Protein AF-A0A814D0V5-F1 (afdb_monomer)

Secondary structure (DSSP, 8-state):
-HHHHHHHTTTT--SSSS--SSS--TT-S--HHHHS-TT--EEEEEEEEE-SS-EEEEEEEEETTEE-PPTT---BTTTBEEHHHHHHHHHHHHHHT--HHHHTT-TTS-SS-----

Nearest PDB structures (foldseek):
  3k4q-assembly2_B  TM=8.103E-01  e=3.613E-03  Aspergillus niger
  1ihp-assembly1_A  TM=7.762E-01  e=2.812E-03  Aspergillus ficuum
  1skb-assembly1_A  TM=7.236E-01  e=5.602E-03  Aspergillus fumigatus
  2n3f-assembly1_A  TM=3.098E-01  e=8.414E-01  Arabidopsis thaliana
  1whq-assembly1_A  TM=3.026E-01  e=1.081E+00  Mus musculus

InterPro domains:
  IPR029033 Histidine phosphatase superfamily [G3DSA:3.40.50.1240] (7-117)
  IPR029033 Histidine phosphatase superfamily [SSF53254] (4-108)

Structure (mmCIF, N/CA/C/O backbone):
data_AF-A0A814D0V5-F1
#
_entry.id   AF-A0A814D0V5-F1
#
loop_
_atom_site.group_PDB
_atom_site.id
_atom_site.type_symbol
_atom_site.label_atom_id
_atom_site.label_alt_id
_atom_site.label_comp_id
_atom_site.label_asym_id
_atom_site.label_entity_id
_atom_site.label_seq_id
_atom_site.pdbx_PDB_ins_code
_atom_site.Cartn_x
_atom_site.Cartn_y
_atom_site.Cartn_z
_atom_site.occupancy
_atom_site.B_iso_or_equiv
_atom_site.auth_seq_id
_atom_site.auth_comp_id
_atom_site.auth_asym_id
_atom_site.auth_atom_id
_atom_site.pdbx_PDB_model_num
ATOM 1 N N . MET A 1 1 ? -4.902 6.154 -12.946 1.00 69.62 1 MET A N 1
ATOM 2 C CA . MET A 1 1 ? -4.625 6.689 -11.594 1.00 69.62 1 MET A CA 1
ATOM 3 C C . MET A 1 1 ? -4.432 5.611 -10.517 1.00 69.62 1 MET A C 1
ATOM 5 O O . MET A 1 1 ? -3.399 5.625 -9.874 1.00 69.62 1 MET A O 1
ATOM 9 N N . LEU A 1 2 ? -5.329 4.627 -10.348 1.00 83.00 2 LEU A N 1
ATOM 10 C CA . LEU A 1 2 ? -5.217 3.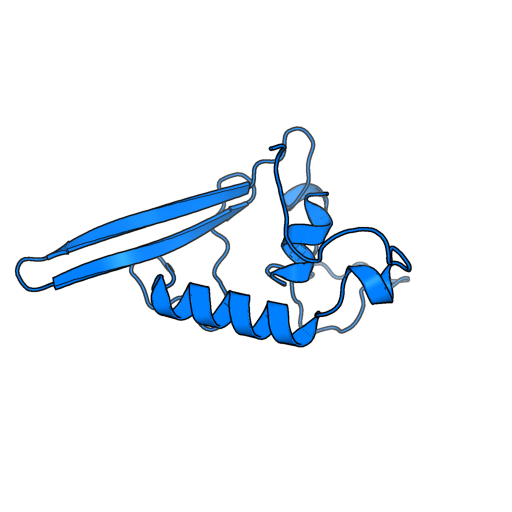566 -9.314 1.00 83.00 2 LEU A CA 1
ATOM 11 C C . LEU A 1 2 ? -3.850 2.849 -9.165 1.00 83.00 2 LEU A C 1
ATOM 13 O O . LEU A 1 2 ? -3.431 2.641 -8.029 1.00 83.00 2 LEU A O 1
ATOM 17 N N . PRO A 1 3 ? -3.116 2.506 -10.244 1.00 87.94 3 PRO A N 1
ATOM 18 C CA . PRO A 1 3 ? -1.784 1.907 -10.108 1.00 87.94 3 PRO A CA 1
ATOM 19 C C . PRO A 1 3 ? -0.791 2.810 -9.364 1.00 87.94 3 PRO A C 1
ATOM 21 O O . PRO A 1 3 ? 0.021 2.314 -8.593 1.00 87.94 3 PRO A O 1
ATOM 24 N N . LEU A 1 4 ? -0.897 4.131 -9.547 1.00 87.50 4 LEU A N 1
ATOM 25 C CA . LEU A 1 4 ? -0.029 5.109 -8.895 1.00 87.50 4 LEU A CA 1
ATOM 26 C C . LEU A 1 4 ? -0.247 5.123 -7.380 1.00 87.50 4 LEU A C 1
ATOM 28 O O . LEU A 1 4 ? 0.722 5.126 -6.635 1.00 87.50 4 LEU A O 1
ATOM 32 N N . ILE A 1 5 ? -1.506 5.055 -6.933 1.00 88.62 5 ILE A N 1
ATOM 33 C CA . ILE A 1 5 ? -1.864 5.007 -5.506 1.00 88.62 5 ILE A CA 1
ATOM 34 C C . ILE A 1 5 ? -1.283 3.749 -4.845 1.00 88.62 5 ILE A C 1
ATOM 36 O O . ILE A 1 5 ? -0.745 3.800 -3.743 1.00 88.62 5 ILE A O 1
ATOM 40 N N . LEU A 1 6 ? -1.356 2.606 -5.528 1.00 90.25 6 LEU A N 1
ATOM 41 C CA . LEU A 1 6 ? -0.821 1.346 -5.010 1.00 90.25 6 LEU A CA 1
ATOM 42 C C . LEU A 1 6 ? 0.704 1.344 -4.898 1.00 90.25 6 LEU A C 1
ATOM 44 O O . LEU A 1 6 ? 1.241 0.767 -3.950 1.00 90.25 6 LEU A O 1
ATOM 48 N N . VAL A 1 7 ? 1.389 1.966 -5.861 1.00 89.19 7 VAL A N 1
ATOM 49 C CA . VAL A 1 7 ? 2.853 2.083 -5.881 1.00 89.19 7 VAL A CA 1
ATOM 50 C C . VAL A 1 7 ? 3.335 3.128 -4.875 1.00 89.19 7 VAL A C 1
ATOM 52 O O . VAL A 1 7 ? 4.283 2.856 -4.140 1.00 89.19 7 VAL A O 1
ATOM 55 N N . SER A 1 8 ? 2.659 4.276 -4.758 1.00 89.12 8 SER A N 1
ATOM 56 C CA . SER A 1 8 ? 3.025 5.317 -3.790 1.00 89.12 8 SER A CA 1
ATOM 57 C C . SER A 1 8 ? 2.877 4.816 -2.354 1.00 89.12 8 SER A C 1
ATOM 59 O O . SER A 1 8 ? 3.804 4.966 -1.556 1.00 89.12 8 SER A O 1
ATOM 61 N N . LEU A 1 9 ? 1.785 4.101 -2.054 1.00 90.06 9 LEU A N 1
ATOM 62 C CA . LEU A 1 9 ? 1.584 3.371 -0.797 1.00 90.06 9 LEU A CA 1
ATOM 63 C C . LEU A 1 9 ? 2.408 2.080 -0.706 1.00 90.06 9 LEU A C 1
ATOM 65 O O . LEU A 1 9 ? 2.457 1.473 0.356 1.00 90.06 9 LEU A O 1
ATOM 69 N N . GLY A 1 10 ? 3.050 1.659 -1.801 1.00 90.06 10 GLY A N 1
ATOM 70 C CA . GLY A 1 10 ? 3.861 0.445 -1.955 1.00 90.06 10 GLY A CA 1
ATOM 71 C C . GLY A 1 10 ? 3.258 -0.795 -1.311 1.00 90.06 10 GLY A C 1
ATOM 72 O O . GLY A 1 10 ? 3.951 -1.574 -0.658 1.00 90.06 10 GLY A O 1
ATOM 73 N N . LEU A 1 11 ? 1.957 -0.977 -1.529 1.00 89.00 11 LEU A N 1
ATOM 74 C CA . LEU A 1 11 ? 1.206 -2.142 -1.066 1.00 89.00 11 LEU A CA 1
ATOM 75 C C . LEU A 1 11 ? 1.610 -3.410 -1.826 1.00 89.00 11 LEU A C 1
ATOM 77 O O . LEU A 1 11 ? 1.383 -4.516 -1.352 1.00 89.00 11 LEU A O 1
ATOM 81 N N . CYS A 1 12 ? 2.203 -3.269 -3.011 1.00 86.94 12 CYS A N 1
ATOM 82 C CA . CYS A 1 12 ? 2.593 -4.385 -3.874 1.00 86.94 12 CYS A CA 1
ATOM 83 C C . CYS A 1 12 ? 4.116 -4.524 -4.017 1.00 86.94 12 CYS A C 1
ATOM 85 O O . CYS A 1 12 ? 4.582 -4.997 -5.050 1.00 86.94 12 CYS A O 1
ATOM 87 N N . ASN A 1 13 ? 4.881 -4.116 -2.998 1.00 84.38 13 ASN A N 1
ATOM 88 C CA . ASN A 1 13 ? 6.326 -4.332 -2.973 1.00 84.38 13 ASN A CA 1
ATOM 89 C C . ASN A 1 13 ? 6.652 -5.841 -2.994 1.00 84.38 13 ASN A C 1
ATOM 91 O O . ASN A 1 13 ? 5.921 -6.662 -2.434 1.00 84.38 13 ASN A O 1
ATOM 95 N N . GLN A 1 14 ? 7.745 -6.197 -3.659 1.00 79.56 14 GLN A N 1
ATOM 96 C CA . GLN A 1 14 ? 8.280 -7.557 -3.755 1.00 79.56 14 GLN A CA 1
ATOM 97 C C . GLN A 1 14 ? 9.765 -7.542 -3.364 1.00 79.56 14 GLN A C 1
ATOM 99 O O . GLN A 1 14 ? 10.345 -6.462 -3.239 1.00 79.56 14 GLN A O 1
ATOM 104 N N . SER A 1 15 ? 10.359 -8.717 -3.147 1.00 77.06 15 SER A N 1
ATOM 105 C CA . SER A 1 15 ? 11.788 -8.858 -2.829 1.00 77.06 15 SER A CA 1
ATOM 106 C C . SER A 1 15 ? 12.682 -8.359 -3.964 1.00 77.06 15 SER A C 1
ATOM 108 O O . SER A 1 15 ? 13.670 -7.672 -3.718 1.00 77.06 15 SER A O 1
ATOM 110 N N . ASP A 1 16 ? 12.301 -8.667 -5.203 1.00 80.00 16 ASP A N 1
ATOM 111 C CA . ASP A 1 16 ? 13.073 -8.323 -6.393 1.00 80.00 16 ASP A CA 1
ATOM 112 C C . ASP A 1 16 ? 12.853 -6.859 -6.795 1.00 80.00 16 ASP A C 1
ATOM 114 O O . ASP A 1 16 ? 11.723 -6.365 -6.877 1.00 80.00 16 ASP A O 1
ATOM 118 N N . THR A 1 17 ? 13.938 -6.161 -7.123 1.00 78.88 17 THR A N 1
ATOM 119 C CA . THR A 1 17 ? 13.897 -4.752 -7.545 1.00 78.88 17 THR A CA 1
ATOM 120 C C . THR A 1 17 ? 13.155 -4.547 -8.867 1.00 78.88 17 THR A C 1
ATOM 122 O O . THR A 1 17 ? 12.530 -3.504 -9.060 1.00 78.88 17 THR A O 1
ATOM 125 N N . TYR A 1 18 ? 13.167 -5.539 -9.759 1.00 86.56 18 TYR A N 1
ATOM 126 C CA . TYR A 1 18 ? 12.492 -5.507 -11.055 1.00 86.56 18 TYR A CA 1
ATOM 127 C C . TYR A 1 18 ? 11.871 -6.864 -11.401 1.00 86.56 18 TYR A C 1
ATOM 129 O O . TYR A 1 18 ? 12.308 -7.916 -10.944 1.00 86.56 18 TYR A O 1
ATOM 137 N N . LEU A 1 19 ? 10.825 -6.839 -12.229 1.00 89.00 19 LEU A N 1
ATOM 138 C CA . LEU A 1 19 ? 10.281 -8.054 -12.832 1.00 89.00 19 LEU A CA 1
ATOM 139 C C . LEU A 1 19 ? 11.203 -8.503 -13.973 1.00 89.00 19 LEU A C 1
ATOM 141 O O . LEU A 1 19 ? 11.658 -7.675 -14.759 1.00 89.00 19 LEU A O 1
ATOM 145 N N . SER A 1 20 ? 11.465 -9.808 -14.074 1.00 90.31 20 SER A N 1
ATOM 146 C CA . SER A 1 20 ? 12.253 -10.364 -15.180 1.00 90.31 20 SER A CA 1
ATOM 147 C C . SER A 1 20 ? 11.552 -10.138 -16.522 1.00 90.31 20 SER A C 1
ATOM 149 O O . SER A 1 20 ? 10.345 -10.347 -16.644 1.00 90.31 20 SER A O 1
ATOM 151 N N . LEU A 1 21 ? 12.326 -9.728 -17.529 1.00 92.75 21 LEU A N 1
ATOM 152 C CA . LEU A 1 21 ? 11.842 -9.517 -18.896 1.00 92.75 21 LEU A CA 1
ATOM 153 C C . LEU A 1 21 ? 11.716 -10.834 -19.675 1.00 92.75 21 LEU A C 1
ATOM 155 O O . LEU A 1 21 ? 10.883 -10.941 -20.568 1.00 92.75 21 LEU A O 1
ATOM 159 N N . ASN A 1 22 ? 12.514 -11.843 -19.308 1.00 95.44 22 ASN A N 1
ATOM 160 C CA . ASN A 1 22 ? 12.672 -13.080 -20.082 1.00 95.44 22 ASN A CA 1
ATOM 161 C C . ASN A 1 22 ? 12.002 -14.292 -19.425 1.00 95.44 22 ASN A C 1
ATOM 163 O O . ASN A 1 22 ? 11.906 -15.353 -20.037 1.00 95.44 22 ASN A O 1
ATOM 167 N N . LYS A 1 23 ? 11.563 -14.170 -18.167 1.00 92.94 23 LYS A N 1
ATOM 168 C CA . LYS A 1 23 ? 10.941 -15.269 -17.424 1.00 92.9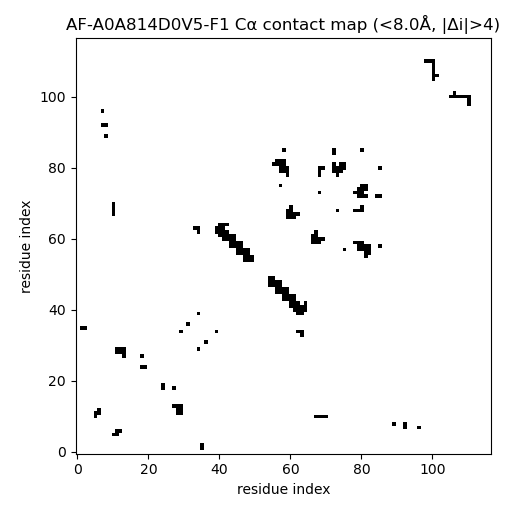4 23 LYS A CA 1
ATOM 169 C C . LYS A 1 23 ? 9.796 -14.771 -16.558 1.00 92.94 23 LYS A C 1
ATOM 171 O O . LYS A 1 23 ? 9.890 -13.751 -15.881 1.00 92.94 23 LYS A O 1
ATOM 176 N N . ILE A 1 24 ? 8.722 -15.550 -16.516 1.00 90.38 24 ILE A N 1
ATOM 177 C CA . ILE A 1 24 ? 7.591 -15.285 -15.634 1.00 90.38 24 ILE A CA 1
ATOM 178 C C . ILE A 1 24 ? 7.970 -15.680 -14.199 1.00 90.38 24 ILE A C 1
ATOM 180 O O . ILE A 1 24 ? 8.218 -16.849 -13.915 1.00 90.38 24 ILE A O 1
ATOM 184 N N . ASN A 1 25 ? 7.966 -14.713 -13.276 1.00 90.69 25 ASN A N 1
ATOM 185 C CA . ASN A 1 25 ? 7.992 -14.990 -11.836 1.00 90.69 25 ASN A CA 1
ATOM 186 C C . ASN A 1 25 ? 6.550 -15.226 -11.342 1.00 90.69 25 ASN A C 1
ATOM 188 O O . ASN A 1 25 ? 5.732 -14.302 -11.359 1.00 90.69 25 ASN A O 1
ATOM 192 N N . HIS A 1 26 ? 6.214 -16.450 -10.924 1.00 89.94 26 HIS A N 1
ATOM 193 C CA . HIS A 1 26 ? 4.869 -16.812 -10.447 1.00 89.94 26 HIS A CA 1
ATOM 194 C C . HIS A 1 26 ? 4.540 -16.268 -9.044 1.00 89.94 26 HIS A C 1
ATOM 196 O O . HIS A 1 26 ? 3.362 -16.053 -8.730 1.00 89.94 26 HIS A O 1
ATOM 202 N N . GLU A 1 27 ? 5.567 -15.966 -8.251 1.00 88.00 27 GLU A N 1
ATOM 203 C CA . GLU A 1 27 ? 5.475 -15.449 -6.880 1.00 88.00 27 GLU A CA 1
ATOM 204 C C . GLU A 1 27 ? 5.437 -13.916 -6.820 1.00 88.00 27 GLU A C 1
ATOM 206 O O . GLU A 1 27 ? 5.340 -13.327 -5.747 1.00 88.00 27 GLU A O 1
ATOM 211 N N . ARG A 1 28 ? 5.458 -13.243 -7.978 1.00 90.12 28 ARG A N 1
ATOM 212 C CA . ARG A 1 28 ? 5.417 -11.778 -8.052 1.00 90.12 28 ARG A CA 1
ATOM 213 C 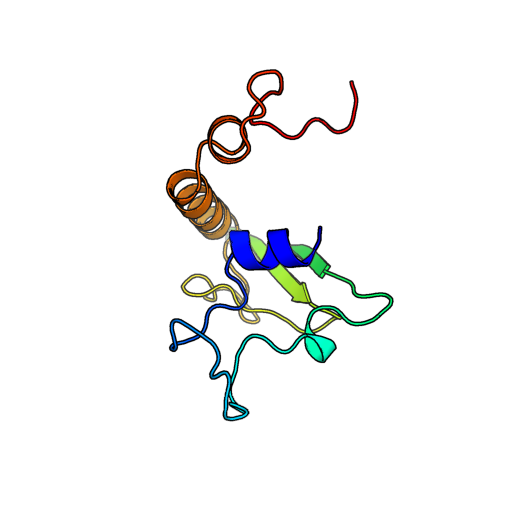C . ARG A 1 28 ? 4.215 -11.196 -7.302 1.00 90.12 28 ARG A C 1
ATOM 215 O O . ARG A 1 28 ? 3.067 -11.586 -7.535 1.00 90.12 28 ARG A O 1
ATOM 222 N N . SER A 1 29 ? 4.470 -10.170 -6.492 1.00 88.88 29 SER A N 1
ATOM 223 C CA . SER A 1 29 ? 3.416 -9.394 -5.823 1.00 88.88 29 SER A CA 1
ATOM 224 C C . SER A 1 29 ? 2.585 -8.575 -6.813 1.00 88.88 29 SER A C 1
ATOM 226 O O . SER A 1 29 ? 1.414 -8.296 -6.558 1.00 88.88 29 SER A O 1
ATOM 228 N N . TRP A 1 30 ? 3.176 -8.177 -7.946 1.00 90.00 30 TRP A N 1
ATOM 229 C CA . TRP A 1 30 ? 2.517 -7.366 -8.967 1.00 90.00 30 TRP A CA 1
ATOM 230 C C . TRP A 1 30 ? 1.850 -8.235 -10.046 1.00 90.00 30 TRP A C 1
ATOM 232 O O . TRP A 1 30 ? 2.441 -8.574 -11.076 1.00 90.00 30 TRP A O 1
ATOM 242 N N . LYS A 1 31 ? 0.579 -8.586 -9.821 1.00 91.06 31 LYS A N 1
ATOM 243 C CA . LYS A 1 31 ? -0.280 -9.294 -10.787 1.00 91.06 31 LYS A CA 1
ATOM 244 C C . LYS A 1 31 ? -1.403 -8.377 -11.262 1.00 91.06 31 LYS A C 1
ATOM 246 O O . LYS A 1 31 ? -2.390 -8.163 -10.565 1.00 91.06 31 LYS A O 1
ATOM 251 N N . LYS A 1 32 ? -1.258 -7.822 -12.470 1.00 90.06 32 LYS A N 1
ATOM 252 C CA . LYS A 1 32 ? -2.177 -6.807 -13.018 1.00 90.06 32 LYS A CA 1
ATOM 253 C C . LYS A 1 32 ? -3.642 -7.264 -13.036 1.00 90.06 32 LYS A C 1
ATOM 255 O O . LYS A 1 32 ? -4.513 -6.471 -12.698 1.00 90.06 32 LYS A O 1
ATOM 260 N N . SER A 1 33 ? -3.894 -8.522 -13.393 1.00 91.88 33 SER A N 1
ATOM 261 C CA . SER A 1 33 ? -5.232 -9.125 -13.427 1.00 91.88 33 SER A CA 1
ATOM 262 C C . SER A 1 33 ? -5.895 -9.215 -12.049 1.00 91.88 33 SER A C 1
ATOM 264 O O . SER A 1 33 ? -7.101 -9.039 -11.955 1.00 91.88 33 SER A O 1
ATOM 266 N N . GLU A 1 34 ? -5.125 -9.440 -10.982 1.00 90.31 34 GLU A N 1
ATOM 267 C CA . GLU A 1 34 ? -5.649 -9.507 -9.610 1.00 90.31 34 GLU A CA 1
ATOM 268 C C . GLU A 1 34 ? -5.829 -8.120 -8.992 1.00 90.31 34 GLU A C 1
ATOM 270 O O . GLU A 1 34 ? -6.755 -7.889 -8.219 1.00 90.31 34 GLU A O 1
ATOM 275 N N . ILE A 1 35 ? -4.927 -7.192 -9.314 1.00 91.50 35 ILE A N 1
ATOM 276 C CA . ILE A 1 35 ? -4.867 -5.880 -8.670 1.00 91.50 35 ILE A CA 1
ATOM 277 C C . ILE A 1 35 ? -5.781 -4.878 -9.379 1.00 91.50 35 ILE A C 1
ATOM 279 O O . ILE A 1 35 ? -6.536 -4.146 -8.738 1.00 91.50 35 ILE A O 1
ATOM 283 N N . ILE A 1 36 ? -5.704 -4.815 -10.709 1.00 92.50 36 ILE A N 1
ATOM 284 C CA . ILE A 1 36 ? -6.386 -3.804 -11.518 1.00 92.50 36 ILE A CA 1
ATOM 285 C C . ILE A 1 36 ? -7.167 -4.386 -12.716 1.00 92.50 36 ILE A C 1
ATOM 287 O O . ILE A 1 36 ? -6.964 -3.911 -13.840 1.00 92.50 36 ILE A O 1
ATOM 291 N N . PRO A 1 37 ? -8.090 -5.345 -12.503 1.00 93.75 37 PRO A N 1
ATOM 292 C CA . PRO A 1 37 ? -9.009 -5.802 -13.546 1.00 93.75 37 PRO A CA 1
ATOM 293 C C . PRO A 1 37 ? -9.971 -4.687 -14.001 1.00 93.75 37 PRO A C 1
ATOM 295 O O . PRO A 1 37 ? -9.964 -3.560 -13.486 1.00 93.75 37 PRO A O 1
ATOM 298 N N . PHE A 1 38 ? -10.824 -4.996 -14.979 1.00 93.12 38 PHE A N 1
ATOM 299 C CA . PHE A 1 38 ? -11.987 -4.157 -15.269 1.00 93.12 38 PHE A CA 1
ATOM 300 C C . PHE A 1 38 ? -12.893 -4.070 -14.035 1.00 93.12 38 PHE A C 1
ATOM 302 O O . PHE A 1 38 ? -13.000 -5.032 -13.279 1.00 93.12 38 PHE A O 1
ATOM 309 N N . LEU A 1 39 ? -13.494 -2.897 -13.805 1.00 92.56 39 LEU A N 1
ATOM 310 C CA . LEU A 1 39 ? -14.333 -2.613 -12.627 1.00 92.56 39 LEU A CA 1
ATOM 311 C C . LEU A 1 39 ? -13.645 -2.880 -11.274 1.00 92.56 39 LEU A C 1
ATOM 313 O O . LEU A 1 39 ? -14.294 -3.154 -10.266 1.00 92.56 39 LEU A O 1
ATOM 317 N N . LYS A 1 40 ? -12.312 -2.775 -11.242 1.00 92.69 40 LYS A N 1
ATOM 318 C CA . LYS A 1 40 ? -11.521 -2.861 -10.011 1.00 92.69 40 LYS A CA 1
ATOM 319 C C . LYS A 1 40 ? -12.018 -1.902 -8.931 1.00 92.69 40 LYS A C 1
ATOM 321 O O . LYS A 1 40 ? -12.367 -0.752 -9.205 1.00 92.69 40 LYS A O 1
ATOM 326 N N . ARG A 1 41 ? -11.922 -2.354 -7.686 1.00 93.62 41 ARG A N 1
ATOM 327 C CA . ARG A 1 41 ? -12.306 -1.611 -6.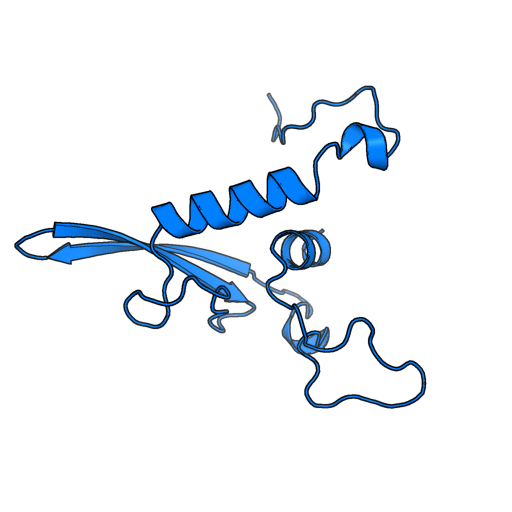484 1.00 93.62 41 ARG A CA 1
ATOM 328 C C . ARG A 1 41 ? -11.168 -1.656 -5.474 1.00 93.62 41 ARG A C 1
ATOM 330 O O . ARG A 1 41 ? -10.619 -2.722 -5.205 1.00 93.62 41 ARG A O 1
ATOM 337 N N . ILE A 1 42 ? -10.859 -0.508 -4.879 1.00 92.88 42 ILE A N 1
ATOM 338 C CA . ILE A 1 42 ? -10.019 -0.423 -3.683 1.00 92.88 42 ILE A CA 1
ATOM 339 C C . ILE A 1 42 ? -10.843 0.252 -2.597 1.00 92.88 42 ILE A C 1
ATOM 341 O O . ILE A 1 42 ? -11.394 1.323 -2.838 1.00 92.88 42 ILE A O 1
ATOM 345 N N . ALA A 1 43 ? -10.930 -0.377 -1.430 1.00 94.06 43 ALA A N 1
ATOM 346 C CA . ALA A 1 43 ? -11.628 0.169 -0.275 1.00 94.06 43 ALA A CA 1
ATOM 347 C C . ALA A 1 43 ? -10.644 0.370 0.877 1.00 94.06 43 ALA A C 1
ATOM 349 O O . ALA A 1 43 ? -9.839 -0.511 1.181 1.00 94.06 43 ALA A O 1
ATOM 350 N N . PHE A 1 44 ? -10.727 1.537 1.507 1.00 93.88 44 PHE A N 1
ATOM 351 C CA . PHE A 1 44 ? -10.082 1.832 2.778 1.00 93.88 44 PHE A CA 1
ATOM 352 C C . PHE A 1 44 ? -11.178 1.819 3.830 1.00 93.88 44 PHE A C 1
ATOM 354 O O . PHE A 1 44 ? -12.086 2.647 3.790 1.00 93.88 44 PHE A O 1
ATOM 361 N N . GLU A 1 45 ? -11.119 0.861 4.743 1.00 94.75 45 GLU A N 1
ATOM 362 C CA . GLU A 1 45 ? -12.143 0.690 5.766 1.00 94.75 45 GLU A CA 1
ATOM 363 C C . GLU A 1 45 ? -11.576 1.108 7.114 1.00 94.75 45 GLU A C 1
ATOM 365 O O . GLU A 1 45 ? -10.594 0.528 7.583 1.00 94.75 45 GLU A O 1
ATOM 370 N N . ARG A 1 46 ? -12.198 2.120 7.725 1.00 94.94 46 ARG A N 1
ATOM 371 C CA . ARG A 1 46 ? -11.918 2.535 9.098 1.00 94.94 46 ARG A CA 1
ATOM 372 C C . ARG A 1 46 ? -12.827 1.746 10.032 1.00 94.94 46 ARG A C 1
ATOM 374 O O . ARG A 1 46 ? -14.045 1.870 9.955 1.00 94.94 46 ARG A O 1
ATOM 381 N N . LEU A 1 47 ? -12.223 0.948 10.898 1.00 93.12 47 LEU A N 1
ATOM 382 C CA . LEU A 1 47 ? -12.904 0.107 11.871 1.00 93.12 47 LEU A CA 1
ATOM 383 C C . LEU A 1 47 ? -12.725 0.723 13.253 1.00 93.12 47 LEU A C 1
ATOM 385 O O . LEU A 1 47 ? -11.619 1.124 13.610 1.00 93.12 47 LEU A O 1
ATOM 389 N N . GLN A 1 48 ? -13.798 0.783 14.027 1.00 93.06 48 GLN A N 1
ATOM 390 C CA . GLN A 1 48 ? -13.747 1.202 15.419 1.00 93.06 48 GLN A CA 1
ATOM 391 C C . GLN A 1 48 ? -14.070 -0.003 16.290 1.00 93.06 48 GLN A C 1
ATOM 393 O O . GLN A 1 48 ? -15.105 -0.643 16.111 1.00 93.06 48 GLN A O 1
ATOM 398 N N . PHE A 1 49 ? -13.164 -0.319 17.203 1.00 87.44 49 PHE A N 1
ATOM 399 C CA . PHE A 1 49 ? -13.338 -1.377 18.180 1.00 87.44 49 PHE A CA 1
ATOM 400 C C . PHE A 1 49 ? -13.510 -0.731 19.552 1.00 87.44 49 PHE A C 1
ATOM 402 O O . PHE A 1 49 ? -12.608 -0.038 20.023 1.00 87.44 49 PHE A O 1
ATOM 409 N N . SER A 1 50 ? -14.674 -0.927 20.169 1.00 89.06 50 SER A N 1
ATOM 410 C CA . SER A 1 50 ? -14.928 -0.504 21.545 1.00 89.06 50 SER A CA 1
ATOM 411 C C . SER A 1 50 ? -14.869 -1.714 22.465 1.00 89.06 50 SER A C 1
ATOM 413 O O . SER A 1 50 ? -15.670 -2.642 22.329 1.00 89.06 50 SER A O 1
ATOM 415 N N . SER A 1 51 ? -13.944 -1.691 23.413 1.00 85.38 51 SER A N 1
ATOM 416 C CA . SER A 1 51 ? -13.928 -2.594 24.558 1.00 85.38 51 SER A CA 1
ATOM 417 C C . SER A 1 51 ? -14.364 -1.840 25.816 1.00 85.38 51 SER A C 1
ATOM 419 O O . SER A 1 51 ? -14.457 -0.614 25.813 1.00 85.38 51 SER A O 1
ATOM 421 N N . LEU A 1 52 ? -14.599 -2.559 26.916 1.00 86.06 52 LEU A N 1
ATOM 422 C CA . LEU A 1 52 ? -14.923 -1.946 28.212 1.00 86.06 52 LEU A CA 1
ATOM 423 C C . LEU A 1 52 ? -13.829 -0.981 28.715 1.00 86.06 52 LEU A C 1
ATOM 425 O O . LEU A 1 52 ? -14.117 -0.126 29.545 1.00 86.06 52 LEU A O 1
ATOM 429 N N . PHE A 1 53 ? -12.593 -1.106 28.215 1.00 83.00 53 PHE A N 1
ATOM 430 C CA . PHE A 1 53 ? -11.422 -0.378 28.713 1.00 83.00 53 PHE A CA 1
ATOM 431 C C . PHE A 1 53 ? -10.785 0.567 27.686 1.00 83.00 53 PHE A C 1
ATOM 433 O O . PHE A 1 53 ? -10.022 1.453 28.067 1.00 83.00 53 PHE A O 1
ATOM 440 N N . SER A 1 54 ? -11.063 0.400 26.390 1.00 85.00 54 SER A N 1
ATOM 441 C CA . SER A 1 54 ? -10.442 1.206 25.335 1.00 85.00 54 SER A CA 1
ATOM 442 C C . SER A 1 54 ? -11.290 1.280 24.067 1.00 85.00 54 SER A C 1
ATOM 444 O O . SER A 1 54 ? -11.956 0.320 23.678 1.00 85.00 54 SER A O 1
ATOM 446 N N . ASN A 1 55 ? -11.209 2.430 23.396 1.00 89.94 55 ASN A N 1
ATOM 447 C CA . ASN A 1 55 ? -11.729 2.636 22.050 1.00 89.94 55 ASN A CA 1
ATOM 448 C C . ASN A 1 55 ? -10.551 2.780 21.092 1.00 89.94 55 ASN A C 1
ATOM 450 O O . ASN A 1 55 ? -9.835 3.782 21.125 1.00 89.94 55 ASN A O 1
ATOM 454 N N . GLU A 1 56 ? -10.366 1.797 20.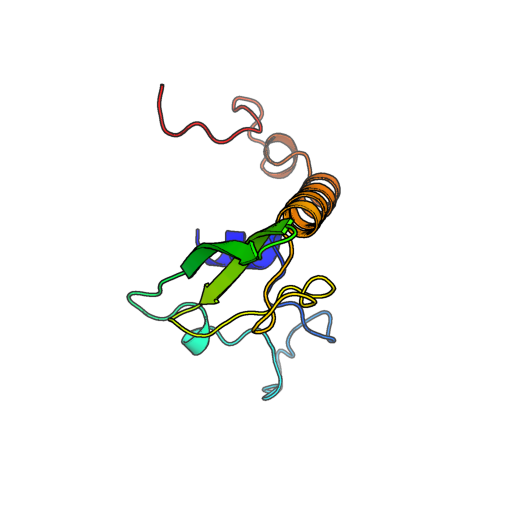222 1.00 90.81 56 GLU A N 1
ATOM 455 C CA . GLU A 1 56 ? -9.256 1.768 19.277 1.00 90.81 56 GLU A CA 1
ATOM 456 C C . GLU A 1 56 ? -9.772 1.845 17.843 1.00 90.81 56 GLU A C 1
ATOM 458 O O . GLU A 1 56 ? -10.793 1.258 17.481 1.00 90.81 56 GLU A O 1
ATOM 463 N N . THR A 1 57 ? -9.064 2.608 17.011 1.00 94.56 57 THR A N 1
ATOM 464 C CA . THR A 1 57 ? -9.399 2.757 15.595 1.00 94.56 57 THR A CA 1
ATOM 465 C C . THR A 1 57 ? -8.347 2.076 14.744 1.00 94.56 57 THR A C 1
ATOM 467 O O . THR A 1 57 ? -7.150 2.353 14.860 1.00 94.56 57 THR A O 1
ATOM 470 N N . PHE A 1 58 ? -8.814 1.231 13.840 1.00 94.81 58 PHE A N 1
ATOM 471 C CA . PHE A 1 58 ? -7.996 0.488 12.903 1.00 94.81 58 PHE A CA 1
ATOM 472 C C . PHE A 1 58 ? -8.365 0.849 11.470 1.00 94.81 58 PHE A C 1
ATOM 474 O O . PHE A 1 58 ? -9.451 1.356 11.181 1.00 94.81 58 PHE A O 1
ATOM 481 N N . ILE A 1 59 ? -7.457 0.558 10.552 1.00 95.62 59 ILE A N 1
ATOM 482 C CA . ILE A 1 59 ? -7.686 0.636 9.120 1.00 95.62 59 ILE A CA 1
ATOM 483 C C . ILE A 1 59 ? -7.294 -0.683 8.462 1.00 95.62 59 ILE A C 1
ATOM 485 O O . ILE A 1 59 ? -6.291 -1.308 8.821 1.00 95.62 59 ILE A O 1
ATOM 489 N N . ARG A 1 60 ? -8.078 -1.106 7.474 1.00 94.88 60 ARG A N 1
ATOM 490 C CA . ARG A 1 60 ? -7.671 -2.144 6.522 1.00 94.88 60 ARG A CA 1
ATOM 491 C C . ARG A 1 60 ? -7.900 -1.682 5.100 1.00 94.88 60 ARG A C 1
ATOM 493 O O . ARG A 1 60 ? -8.767 -0.855 4.825 1.00 94.88 60 ARG A O 1
ATOM 500 N N . ILE A 1 61 ? -7.105 -2.242 4.201 1.00 93.75 61 ILE A N 1
ATOM 501 C CA . ILE A 1 61 ? -7.177 -1.968 2.773 1.00 93.75 61 ILE A CA 1
ATOM 502 C C . ILE A 1 61 ? -7.649 -3.239 2.084 1.00 93.75 61 ILE A C 1
ATOM 504 O O . ILE A 1 61 ? -7.088 -4.312 2.307 1.00 93.75 61 ILE A O 1
ATOM 508 N N . LEU A 1 62 ? -8.667 -3.116 1.238 1.00 93.56 62 LEU A N 1
ATOM 509 C CA . LEU A 1 62 ? -9.161 -4.199 0.398 1.00 93.56 62 LEU A CA 1
ATOM 510 C C . LEU A 1 62 ? -8.876 -3.874 -1.066 1.00 93.56 62 LEU A C 1
ATOM 512 O O . LEU A 1 62 ? -9.232 -2.796 -1.542 1.00 93.56 62 LEU A O 1
ATOM 516 N N . ILE A 1 63 ? -8.286 -4.817 -1.794 1.00 93.25 63 ILE A N 1
ATOM 517 C CA . ILE A 1 63 ? -8.133 -4.754 -3.252 1.00 93.25 63 ILE A CA 1
ATOM 518 C C . ILE A 1 63 ? -9.038 -5.834 -3.833 1.00 93.25 63 ILE A C 1
ATOM 520 O O . ILE A 1 63 ? -8.818 -7.016 -3.585 1.00 93.25 63 ILE A O 1
ATOM 524 N N . ASN A 1 64 ? -10.079 -5.436 -4.565 1.00 93.69 64 ASN A N 1
ATOM 525 C CA . ASN A 1 64 ? -11.086 -6.343 -5.128 1.00 93.69 64 ASN A CA 1
ATOM 526 C C . ASN A 1 64 ? -11.659 -7.311 -4.074 1.00 93.69 64 ASN A C 1
ATOM 528 O O . ASN A 1 64 ? -11.696 -8.519 -4.275 1.00 93.69 64 ASN A O 1
ATOM 532 N N . SER A 1 65 ? -12.066 -6.760 -2.923 1.00 93.75 65 SER A N 1
ATOM 533 C CA . SER A 1 65 ? -12.586 -7.497 -1.755 1.00 93.75 65 SER A CA 1
ATOM 534 C C . SER A 1 65 ? -11.588 -8.426 -1.050 1.00 93.75 65 SER A C 1
ATOM 536 O O . SER A 1 65 ? -11.958 -9.092 -0.086 1.00 93.75 65 SER A O 1
ATOM 538 N N . LYS A 1 66 ? -10.317 -8.449 -1.464 1.00 92.06 66 LYS A N 1
ATOM 539 C CA . LYS A 1 66 ? -9.256 -9.201 -0.791 1.00 92.06 66 LYS A CA 1
ATOM 540 C C . LYS A 1 66 ? -8.490 -8.293 0.177 1.00 92.06 66 LYS A C 1
ATOM 542 O O . LYS A 1 66 ? -7.977 -7.260 -0.269 1.00 92.06 66 LYS A O 1
ATOM 547 N N . PRO A 1 67 ? -8.367 -8.655 1.469 1.00 92.19 67 PRO A N 1
ATOM 548 C CA . PRO A 1 67 ? -7.520 -7.928 2.406 1.00 92.19 67 PRO A CA 1
ATOM 549 C C . PRO A 1 67 ? -6.079 -7.832 1.913 1.00 92.19 67 PRO A C 1
ATOM 551 O O . PRO A 1 67 ? -5.483 -8.827 1.491 1.00 92.19 67 PRO A O 1
ATOM 554 N N . LYS A 1 68 ? -5.522 -6.621 1.966 1.00 92.06 68 LYS A N 1
ATOM 555 C CA . LYS A 1 68 ? -4.128 -6.338 1.643 1.00 92.06 68 LYS A CA 1
ATOM 556 C C . LYS A 1 68 ? -3.416 -5.797 2.889 1.00 92.06 68 LYS A C 1
ATOM 558 O O . LYS A 1 68 ? -3.520 -4.600 3.163 1.00 92.06 68 LYS A O 1
ATOM 563 N N . PRO A 1 69 ? -2.704 -6.660 3.639 1.00 90.12 69 PRO A N 1
ATOM 564 C CA . PRO A 1 69 ? -1.979 -6.253 4.836 1.00 90.12 69 PRO A CA 1
ATOM 565 C C . PRO A 1 69 ? -0.923 -5.191 4.530 1.00 90.12 69 PRO A C 1
ATOM 567 O O . PRO A 1 69 ? -0.236 -5.249 3.505 1.00 90.12 69 PRO A O 1
ATOM 570 N N . ILE A 1 70 ? -0.784 -4.225 5.435 1.00 90.88 70 ILE A N 1
ATOM 571 C CA . ILE A 1 70 ? 0.241 -3.186 5.349 1.00 90.88 70 ILE A CA 1
ATOM 572 C C . ILE A 1 70 ? 1.500 -3.717 6.034 1.00 90.88 70 ILE A C 1
ATOM 574 O O . ILE A 1 70 ? 1.488 -4.066 7.218 1.00 90.88 70 ILE A O 1
ATOM 578 N N . SER A 1 71 ? 2.602 -3.768 5.284 1.00 86.00 71 SER A N 1
ATOM 579 C CA . SER A 1 71 ? 3.901 -4.235 5.774 1.00 86.00 71 SER A CA 1
ATOM 580 C C . SER A 1 71 ? 4.328 -3.457 7.023 1.00 86.00 71 SER A C 1
ATOM 582 O O . SER A 1 71 ? 4.468 -2.233 6.963 1.00 86.00 71 SER A O 1
ATOM 584 N N . GLY A 1 72 ? 4.557 -4.158 8.135 1.00 84.88 72 GLY A N 1
ATOM 585 C CA . GLY A 1 72 ? 4.986 -3.551 9.400 1.00 84.88 72 GLY A CA 1
ATOM 586 C C . GLY A 1 72 ? 3.869 -2.907 10.232 1.00 84.88 72 GLY A C 1
ATOM 587 O O . GLY A 1 72 ? 4.174 -2.296 11.248 1.00 84.88 72 GLY A O 1
ATOM 588 N N . CYS A 1 73 ? 2.599 -3.045 9.832 1.00 86.75 73 CYS A N 1
ATOM 589 C CA . CYS A 1 73 ? 1.444 -2.518 10.565 1.00 86.75 73 CYS A CA 1
ATOM 590 C C . CYS A 1 73 ? 0.237 -3.469 10.475 1.00 86.75 73 CYS A C 1
ATOM 592 O O . CYS A 1 73 ? -0.825 -3.097 9.998 1.00 86.75 73 CYS A O 1
ATOM 594 N N . SER A 1 74 ? 0.398 -4.743 10.835 1.00 86.06 74 SER A N 1
ATOM 595 C CA . SER A 1 74 ? -0.689 -5.748 10.765 1.00 86.06 74 SER A CA 1
ATOM 596 C C . SER A 1 74 ? -0.997 -6.358 12.138 1.00 86.06 74 SER A C 1
ATOM 598 O O . SER A 1 74 ? -1.276 -7.546 12.246 1.00 86.06 74 SER A O 1
ATOM 600 N N . GLN A 1 75 ? -0.861 -5.551 13.192 1.00 84.94 75 GLN A N 1
ATOM 601 C CA . GLN A 1 75 ? -0.924 -5.978 14.597 1.00 84.94 75 GLN A CA 1
ATOM 602 C C . GLN A 1 75 ? -2.354 -6.010 15.158 1.00 84.94 75 GLN A C 1
ATOM 604 O O . GLN A 1 75 ? -2.578 -6.572 16.224 1.00 84.94 75 GLN A O 1
ATOM 609 N N . GLY A 1 76 ? -3.314 -5.398 14.465 1.00 84.44 76 GLY A N 1
ATOM 610 C CA . GLY A 1 76 ? -4.710 -5.360 14.881 1.00 84.44 76 GLY A CA 1
ATOM 611 C C . GLY A 1 76 ? -5.488 -6.633 14.519 1.00 84.44 76 GLY A C 1
ATOM 612 O O . GLY A 1 76 ? -5.021 -7.465 13.728 1.00 84.44 76 GLY A O 1
ATOM 613 N N . PRO A 1 77 ? -6.717 -6.780 15.044 1.00 84.81 77 PRO A N 1
ATOM 614 C CA . PRO A 1 77 ? -7.568 -7.937 14.779 1.00 84.81 77 PRO A CA 1
ATOM 615 C C . PRO A 1 77 ? -7.813 -8.100 13.275 1.00 84.81 77 PRO A C 1
ATOM 617 O O . PRO A 1 77 ? -8.078 -7.124 12.571 1.00 84.81 77 PRO A O 1
ATOM 620 N N . GLY A 1 78 ? -7.696 -9.325 12.757 1.00 83.81 78 GLY A N 1
ATOM 621 C CA . GLY A 1 78 ? -7.871 -9.594 11.325 1.00 83.81 78 GLY A CA 1
ATOM 622 C C . GLY A 1 78 ? -6.800 -8.961 10.425 1.00 83.81 78 GLY A C 1
ATOM 623 O O . GLY A 1 78 ? -7.117 -8.577 9.301 1.00 83.81 78 GLY A O 1
ATOM 624 N N . GLN A 1 79 ? -5.557 -8.832 10.916 1.00 87.50 79 GLN A N 1
ATOM 625 C CA . GLN A 1 79 ? -4.424 -8.206 10.208 1.00 87.50 79 GLN A CA 1
ATOM 626 C C . GLN A 1 79 ? -4.682 -6.738 9.836 1.00 87.50 79 GLN A C 1
ATOM 628 O O . GLN A 1 79 ? -4.265 -6.248 8.783 1.00 87.50 79 GLN A O 1
ATOM 633 N N . THR A 1 80 ? -5.395 -6.032 10.709 1.00 93.12 80 THR A N 1
ATOM 634 C CA . THR A 1 80 ? -5.664 -4.600 10.571 1.00 93.12 80 THR A CA 1
ATOM 635 C C . THR A 1 80 ? -4.495 -3.769 11.113 1.00 93.12 80 THR A C 1
ATOM 637 O O . THR A 1 80 ? -3.658 -4.246 11.884 1.00 93.12 80 THR A O 1
ATOM 640 N N . CYS A 1 81 ? -4.418 -2.511 10.689 1.00 94.81 81 CYS A N 1
ATOM 641 C CA . CYS A 1 81 ? -3.377 -1.566 11.085 1.00 94.81 81 CYS A CA 1
ATOM 642 C C . CYS A 1 81 ? -3.964 -0.534 12.057 1.00 94.81 81 CYS A C 1
ATOM 644 O O . CYS A 1 81 ? -4.979 0.071 11.709 1.00 94.81 81 CYS A O 1
ATOM 646 N N . PRO A 1 82 ? -3.381 -0.288 13.246 1.00 94.62 82 PRO A N 1
ATOM 647 C CA . PRO A 1 82 ? -3.790 0.841 14.080 1.00 94.62 82 PRO A CA 1
ATOM 648 C C . PRO A 1 82 ? -3.727 2.158 13.294 1.00 94.62 82 PRO A C 1
ATOM 650 O O . PRO A 1 82 ? -2.749 2.417 12.586 1.00 94.62 82 PRO A O 1
ATOM 653 N N . LEU A 1 83 ? -4.747 3.012 13.413 1.00 94.31 83 LEU A N 1
ATOM 654 C CA . LEU A 1 83 ? -4.854 4.230 12.598 1.00 94.31 83 LEU A CA 1
ATOM 655 C C . LEU A 1 83 ? -3.651 5.169 12.785 1.00 94.31 83 LEU A C 1
ATOM 657 O O . LEU A 1 83 ? -3.142 5.723 11.812 1.00 94.31 83 LEU A O 1
ATOM 661 N N . SER A 1 84 ? -3.156 5.311 14.016 1.00 93.31 84 SER A N 1
ATOM 662 C CA . SER A 1 84 ? -1.973 6.125 14.329 1.00 93.31 84 SER A CA 1
ATOM 663 C C . SER A 1 84 ? -0.716 5.626 13.605 1.00 93.31 84 SER A C 1
ATOM 665 O O . SER A 1 84 ? 0.028 6.412 13.015 1.00 93.31 84 SER A O 1
ATOM 667 N N . GLN A 1 85 ? -0.503 4.308 13.577 1.00 94.88 85 GLN A N 1
ATOM 668 C CA . GLN A 1 85 ? 0.605 3.694 12.848 1.00 94.88 85 GLN A CA 1
ATOM 669 C C . GLN A 1 85 ? 0.439 3.849 11.331 1.00 94.88 85 GLN A C 1
ATOM 671 O O . GLN A 1 85 ? 1.424 4.107 10.637 1.00 94.88 85 GLN A O 1
ATOM 676 N N . PHE A 1 86 ? -0.791 3.755 10.814 1.00 94.44 86 PHE A N 1
ATOM 677 C CA . PHE A 1 86 ? -1.068 4.000 9.398 1.00 94.44 86 PHE A CA 1
ATOM 678 C C . PHE A 1 86 ? -0.741 5.435 8.977 1.00 94.44 86 PHE A C 1
ATOM 680 O O . PHE A 1 86 ? -0.105 5.640 7.944 1.00 94.44 86 PHE A O 1
ATOM 687 N N . ILE A 1 87 ? -1.127 6.431 9.779 1.00 94.75 87 ILE A N 1
ATOM 688 C CA . ILE A 1 87 ? -0.810 7.841 9.507 1.00 94.75 87 ILE A CA 1
ATOM 689 C C . ILE A 1 87 ? 0.709 8.028 9.440 1.00 94.75 87 ILE A C 1
ATOM 691 O O . ILE A 1 87 ? 1.219 8.590 8.469 1.00 94.75 87 ILE A O 1
ATOM 695 N N . ASN A 1 88 ? 1.448 7.464 10.400 1.00 94.94 88 ASN A N 1
ATOM 696 C CA . ASN A 1 88 ? 2.912 7.483 10.378 1.00 94.94 88 ASN A CA 1
ATOM 697 C C . ASN A 1 88 ? 3.494 6.761 9.150 1.00 94.94 88 ASN A C 1
ATOM 699 O O . ASN A 1 88 ? 4.474 7.230 8.566 1.00 94.94 88 ASN A O 1
ATOM 703 N N . TYR A 1 89 ? 2.902 5.641 8.730 1.00 93.31 89 TYR A N 1
ATOM 704 C CA . TYR A 1 89 ? 3.297 4.915 7.520 1.00 93.31 89 TYR A CA 1
ATOM 705 C C . TYR A 1 89 ? 3.142 5.775 6.258 1.00 93.31 89 TYR A C 1
ATOM 707 O O . TYR A 1 89 ? 4.076 5.879 5.457 1.00 93.31 89 TYR A O 1
ATOM 715 N N . VAL A 1 90 ? 1.987 6.426 6.098 1.00 92.69 90 VAL A N 1
ATOM 716 C CA . VAL A 1 90 ? 1.711 7.326 4.970 1.00 92.69 90 VAL A CA 1
ATOM 717 C C . VAL A 1 90 ? 2.644 8.534 5.007 1.00 92.69 90 VAL A C 1
ATOM 719 O O . VAL A 1 90 ? 3.224 8.876 3.979 1.00 92.69 90 VAL A O 1
ATOM 722 N N . HIS A 1 91 ? 2.873 9.127 6.180 1.00 92.31 91 HIS A N 1
ATOM 723 C CA . HIS A 1 91 ? 3.765 10.275 6.340 1.00 92.31 91 HIS A CA 1
ATOM 724 C C . HIS A 1 91 ? 5.217 9.952 5.947 1.00 92.31 91 HIS A C 1
ATOM 726 O O . HIS A 1 91 ? 5.841 10.707 5.202 1.00 92.31 91 HIS A O 1
ATOM 732 N N . LYS A 1 92 ? 5.748 8.788 6.353 1.00 92.56 92 LYS A N 1
ATOM 733 C CA . LYS A 1 92 ? 7.087 8.328 5.929 1.00 92.56 92 LYS A CA 1
ATOM 734 C C . LYS A 1 92 ? 7.201 8.208 4.408 1.00 92.56 92 LYS A C 1
ATOM 736 O O . LYS A 1 92 ? 8.228 8.562 3.832 1.00 92.56 92 LYS A O 1
ATOM 741 N N . ARG A 1 93 ? 6.151 7.717 3.746 1.00 90.62 93 ARG A N 1
ATOM 742 C CA . ARG A 1 93 ? 6.109 7.621 2.280 1.00 90.62 93 ARG A CA 1
ATOM 743 C C . ARG A 1 93 ? 5.968 8.982 1.614 1.00 90.62 93 ARG A C 1
ATOM 745 O O . ARG A 1 93 ? 6.641 9.211 0.617 1.00 90.62 93 ARG A O 1
ATOM 752 N N . TYR A 1 94 ? 5.160 9.876 2.178 1.00 88.81 94 TYR A N 1
ATOM 753 C CA . TYR A 1 94 ? 5.071 11.258 1.720 1.00 88.81 94 TYR A CA 1
ATOM 754 C C . TYR A 1 94 ? 6.451 11.917 1.735 1.00 88.81 94 TYR A C 1
ATOM 756 O O . TYR A 1 94 ? 6.866 12.407 0.695 1.00 88.81 94 TYR A O 1
ATOM 764 N N . ILE A 1 95 ? 7.195 11.819 2.849 1.00 90.00 95 ILE A N 1
ATOM 765 C CA . ILE A 1 95 ? 8.571 12.338 2.960 1.00 90.00 95 ILE A CA 1
ATOM 766 C C . ILE A 1 95 ? 9.503 11.722 1.907 1.00 90.00 95 ILE A C 1
ATOM 768 O O . ILE A 1 95 ? 10.290 12.428 1.285 1.00 90.00 95 ILE A O 1
ATOM 772 N N . LYS A 1 96 ? 9.404 10.410 1.672 1.00 86.88 96 LYS A N 1
ATOM 773 C CA . LYS A 1 96 ? 10.264 9.710 0.707 1.00 86.88 96 LYS A CA 1
ATOM 774 C C . LYS A 1 96 ? 10.088 10.196 -0.738 1.00 86.88 96 LYS A C 1
ATOM 776 O O . LYS A 1 96 ? 11.054 10.188 -1.492 1.00 86.88 96 LYS A O 1
ATOM 781 N N . TYR A 1 97 ? 8.867 10.551 -1.129 1.00 83.62 97 TYR A N 1
ATOM 782 C CA . TYR A 1 97 ? 8.508 10.881 -2.513 1.00 83.62 97 TYR A CA 1
ATOM 783 C C . TYR A 1 97 ? 8.074 12.344 -2.690 1.00 83.62 97 TYR A C 1
ATOM 785 O O . TYR A 1 97 ? 7.346 12.630 -3.637 1.00 83.62 97 TYR A O 1
ATOM 793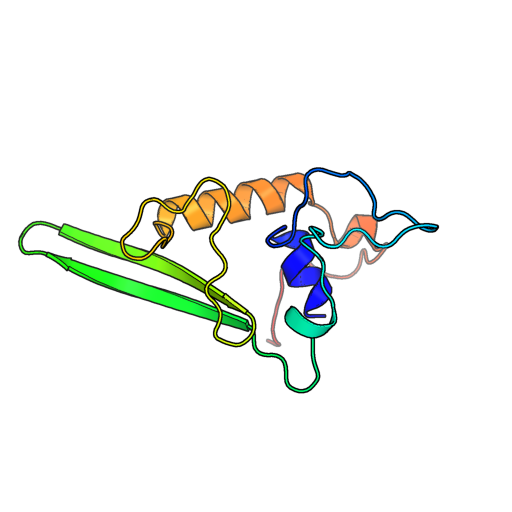 N N . GLN A 1 98 ? 8.447 13.242 -1.771 1.00 79.12 98 GLN A N 1
ATOM 794 C CA . GLN A 1 98 ? 8.062 14.661 -1.778 1.00 79.12 98 GLN A CA 1
ATOM 795 C C . GLN A 1 98 ? 8.229 15.336 -3.150 1.00 79.12 98 GLN A C 1
ATOM 797 O O . GLN A 1 98 ? 8.915 14.845 -4.042 1.00 79.12 98 GLN A O 1
ATOM 802 N N . ASN A 1 99 ? 7.654 16.533 -3.276 1.00 79.06 99 ASN A N 1
ATOM 803 C CA . ASN A 1 99 ? 7.884 17.433 -4.407 1.00 79.06 99 ASN A CA 1
ATOM 804 C C . ASN A 1 99 ? 7.322 16.929 -5.744 1.00 79.06 99 ASN A C 1
ATOM 806 O O . ASN A 1 99 ? 7.984 16.995 -6.778 1.00 79.06 99 ASN A O 1
ATOM 810 N N . PHE A 1 100 ? 6.057 16.496 -5.736 1.00 81.06 100 PHE A N 1
ATOM 811 C CA . PHE A 1 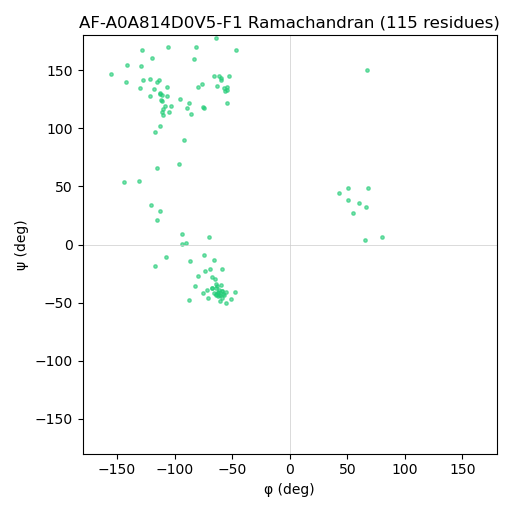100 ? 5.333 16.122 -6.955 1.00 81.06 100 PHE A CA 1
ATOM 812 C C . PHE A 1 100 ? 5.410 17.210 -8.039 1.00 81.06 100 PHE A C 1
ATOM 814 O O . PHE A 1 100 ? 5.751 16.900 -9.179 1.00 81.06 100 PHE A O 1
ATOM 821 N N . SER A 1 101 ? 5.168 18.479 -7.677 1.00 82.25 101 SER A N 1
ATOM 822 C CA . SER A 1 101 ? 5.260 19.622 -8.598 1.00 82.25 101 SER A CA 1
ATOM 823 C C . SER A 1 101 ? 6.642 19.739 -9.253 1.00 82.25 101 SER A C 1
ATOM 825 O O . SER A 1 101 ? 6.723 19.897 -10.468 1.00 82.25 101 SER A O 1
ATOM 827 N N . GLN A 1 102 ? 7.727 19.571 -8.489 1.00 82.81 102 GLN A N 1
ATOM 828 C CA . GLN A 1 102 ? 9.090 19.679 -9.019 1.00 82.81 102 GLN A CA 1
ATOM 829 C C . GLN A 1 102 ? 9.439 18.497 -9.931 1.00 82.81 102 GLN A C 1
ATOM 831 O O . GLN A 1 102 ? 9.948 18.702 -11.028 1.00 82.81 102 GLN A O 1
ATOM 836 N N . ILE A 1 103 ? 9.128 17.268 -9.502 1.00 85.00 103 ILE A N 1
ATOM 837 C CA . ILE A 1 103 ? 9.421 16.041 -10.262 1.00 85.00 103 ILE A CA 1
ATOM 838 C C . ILE A 1 103 ? 8.638 16.010 -11.580 1.00 85.00 103 ILE A C 1
ATOM 840 O O . ILE A 1 103 ? 9.144 15.541 -12.594 1.00 85.00 103 ILE A O 1
ATOM 844 N N . CYS A 1 104 ? 7.399 16.500 -11.572 1.00 85.19 104 CYS A N 1
ATOM 845 C CA . CYS A 1 104 ? 6.539 16.530 -12.754 1.00 85.19 104 CYS A CA 1
ATOM 846 C C . CYS A 1 104 ? 6.615 17.857 -13.529 1.00 85.19 104 CYS A C 1
ATOM 848 O O . CYS A 1 104 ? 5.799 18.063 -14.425 1.00 85.19 104 CYS A O 1
ATOM 850 N N . HIS A 1 105 ? 7.554 18.752 -13.189 1.00 85.44 105 HIS A N 1
ATOM 851 C CA . HIS A 1 105 ? 7.740 20.071 -13.813 1.00 85.44 105 HIS A CA 1
ATOM 852 C C . HIS A 1 105 ? 6.456 20.914 -13.914 1.00 85.44 105 HIS A C 1
ATOM 854 O O . HIS A 1 105 ? 6.219 21.616 -14.896 1.00 85.44 105 HIS A O 1
ATOM 860 N N . ASN A 1 106 ? 5.619 20.854 -12.880 1.00 77.25 106 ASN A N 1
ATOM 861 C CA . ASN A 1 106 ? 4.330 21.529 -12.817 1.00 77.25 106 ASN A CA 1
ATOM 862 C C . ASN A 1 106 ? 4.334 22.593 -11.710 1.00 77.25 106 ASN A C 1
ATOM 864 O O . ASN A 1 106 ? 3.643 22.480 -10.695 1.00 77.25 106 ASN A O 1
ATOM 868 N N . ASN A 1 107 ? 5.163 23.619 -11.908 1.00 70.31 107 ASN A N 1
ATOM 869 C CA . ASN A 1 107 ? 5.470 24.663 -10.920 1.00 70.31 107 ASN A CA 1
ATOM 870 C C . ASN A 1 107 ? 4.266 25.555 -10.557 1.00 70.31 107 ASN A C 1
ATOM 872 O O . ASN A 1 107 ? 4.319 2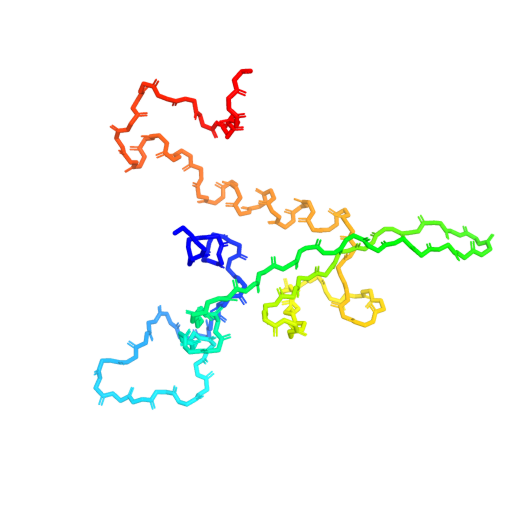6.285 -9.573 1.00 70.31 107 ASN A O 1
ATOM 876 N N . ASN A 1 108 ? 3.186 25.494 -11.341 1.00 69.38 108 ASN A N 1
ATOM 877 C CA . ASN A 1 108 ? 2.016 26.364 -11.205 1.00 69.38 108 ASN A CA 1
ATOM 878 C C . ASN A 1 108 ? 0.898 25.751 -10.341 1.00 69.38 108 ASN A C 1
ATOM 880 O O . ASN A 1 108 ? -0.154 26.366 -10.188 1.00 69.38 108 ASN A O 1
ATOM 884 N N . GLN A 1 109 ? 1.086 24.540 -9.800 1.00 67.81 109 GLN A N 1
ATOM 885 C CA . GLN A 1 109 ? 0.079 23.840 -8.995 1.00 67.81 109 GLN A CA 1
ATOM 886 C C . GLN A 1 109 ? 0.590 23.503 -7.592 1.00 67.81 109 GLN A C 1
ATOM 888 O O . GLN A 1 109 ? 1.748 23.133 -7.395 1.00 67.81 109 GLN 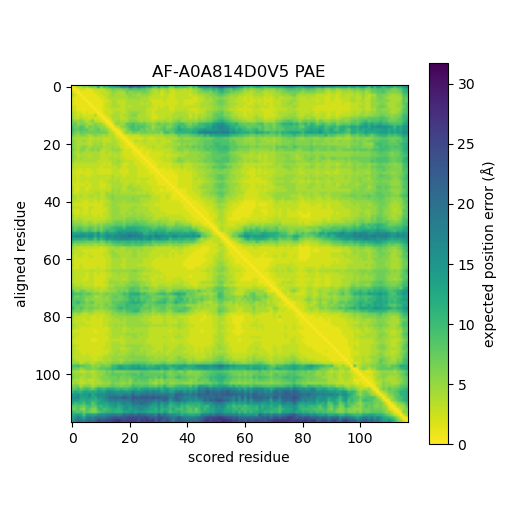A O 1
ATOM 893 N N . SER A 1 110 ? -0.304 23.610 -6.605 1.00 66.50 110 SER A N 1
ATOM 894 C CA . SER A 1 110 ? -0.026 23.267 -5.210 1.00 66.50 110 SER A CA 1
ATOM 895 C C . SER A 1 110 ? 0.247 21.771 -5.031 1.00 66.50 110 SER A C 1
ATOM 897 O O . SER A 1 110 ? -0.415 20.932 -5.635 1.00 66.50 110 SER A O 1
ATOM 899 N N . ASN A 1 111 ? 1.145 21.423 -4.104 1.00 67.94 111 ASN A N 1
ATOM 900 C CA . ASN A 1 111 ? 1.467 20.035 -3.731 1.00 67.94 111 ASN A CA 1
ATOM 901 C C . ASN A 1 111 ? 0.346 19.303 -2.955 1.00 67.94 111 ASN A C 1
ATOM 903 O O . ASN A 1 111 ? 0.555 18.187 -2.478 1.00 67.94 111 ASN A O 1
ATOM 907 N N . HIS A 1 112 ? -0.828 19.916 -2.803 1.00 73.56 112 HIS A N 1
ATOM 908 C CA . HIS A 1 112 ? -1.974 19.354 -2.095 1.00 73.56 112 HIS A CA 1
ATOM 909 C C . HIS A 1 112 ? -3.121 19.081 -3.068 1.00 73.56 112 HIS A C 1
ATOM 911 O O . HIS A 1 112 ? -3.364 19.860 -3.987 1.00 73.56 112 HIS A O 1
ATOM 917 N N . PHE A 1 113 ? -3.825 17.968 -2.853 1.00 75.62 113 PHE A N 1
ATOM 918 C CA . PHE A 1 113 ? -5.020 17.631 -3.619 1.00 75.62 113 PHE A CA 1
ATOM 919 C C . PHE A 1 113 ? -6.187 18.509 -3.165 1.00 75.62 113 PHE A C 1
ATOM 921 O O . PHE A 1 113 ? -6.628 18.402 -2.022 1.00 75.62 113 PHE A O 1
ATOM 928 N N . THR A 1 114 ? -6.708 19.331 -4.068 1.00 78.75 114 THR A N 1
ATOM 929 C CA . THR A 1 114 ? -7.986 20.026 -3.910 1.00 78.75 114 THR A CA 1
ATOM 930 C C . THR A 1 114 ? -8.972 19.435 -4.912 1.00 78.75 114 THR A C 1
ATOM 932 O O . THR A 1 114 ? -8.700 19.350 -6.109 1.00 78.75 114 THR A O 1
ATOM 935 N N . PHE A 1 115 ? -10.110 18.948 -4.426 1.00 70.88 115 PHE A N 1
ATOM 936 C CA . PHE A 1 115 ? -11.174 18.417 -5.275 1.00 70.88 115 PHE A CA 1
ATOM 937 C C . PHE A 1 115 ? -12.198 19.531 -5.501 1.00 70.88 115 PHE A C 1
ATOM 939 O O . PHE A 1 115 ? -13.296 19.455 -4.971 1.00 70.88 115 PHE A O 1
ATOM 946 N N . LEU A 1 116 ? -11.799 20.556 -6.266 1.00 60.91 116 LEU A N 1
ATOM 947 C CA . LEU A 1 116 ? -12.539 21.811 -6.487 1.00 60.91 116 LEU A CA 1
ATOM 948 C C . LEU A 1 116 ? -12.656 22.681 -5.217 1.00 60.91 116 LEU A C 1
ATOM 950 O O . LEU A 1 116 ? -12.600 22.177 -4.097 1.00 60.91 116 LEU A O 1
ATOM 954 N N . ASN A 1 117 ? -12.727 24.000 -5.418 1.00 48.12 117 ASN A N 1
ATOM 955 C CA . ASN A 1 117 ? -13.101 24.950 -4.365 1.00 48.12 117 ASN A CA 1
ATOM 956 C C . ASN A 1 117 ? -14.553 24.728 -3.941 1.00 48.12 117 ASN A C 1
ATOM 958 O O . ASN A 1 117 ? -15.378 24.469 -4.848 1.00 48.12 117 ASN A O 1
#

Sequence (117 aa):
MLPLILVSLGLCNQSDTYLSLNKINHERSWKKSEIIPFLKRIAFERLQFSSLFSNETFIRILINSKPKPISGCSQGPGQTCPLSQFINYVHKRYIKYQNFSQICHNNNQSNHFTFLN

Radius of gyration: 17.05 Å; Cα contacts (8 Å, |Δi|>4): 125; chains: 1; bounding box: 29×43×49 Å

pLDDT: mean 87.21, std 8.1, range [48.12, 95.62]

Organism: NCBI:txid392033

Mean predicted aligned error: 6.05 Å

Solvent-accessible surface area (backbone atoms only — not comparable to full-atom values): 7443 Å² total; per-residue (Å²): 112,71,71,57,57,41,56,67,70,46,70,51,67,56,94,61,94,65,82,63,91,89,52,89,68,88,83,54,56,74,45,62,73,72,63,61,40,86,92,55,48,76,47,80,46,81,45,78,48,76,56,100,87,48,78,47,52,30,35,44,39,25,45,62,87,39,82,51,64,48,90,96,37,46,84,36,82,93,46,15,16,45,44,71,60,46,53,53,54,53,49,54,42,48,66,72,62,57,57,60,28,69,80,68,72,39,85,91,52,73,90,63,93,72,89,70,133

Foldseek 3Di:
DQVVVCVLLVLQDDPDPDQDPPDDDPPHSDDCCQQPNVVKDKDWDWDWDDDPVDIFIWIWIATRNHTRARPPAQPDPPRTGGPVVVVVSSVVSCVVDDDPCVVVVPVPDDPDDDPDD